Protein AF-A0A2C5YQ12-F1 (afdb_monomer_lite)

Foldseek 3Di:
DDPPPVPPVVLVVVLVVLVCCLVCVVVVVDHQAAAEAEAEAVGLLSQLCCVVPPDVVHRHDYYYRHHYDNDPPPPDPLVVVLLVVLLVVQPQDDDPCSVVSVVPPPPVRSVVVCVVVVRDPPHDDD

pLDDT: mean 82.01, std 18.93, range [28.91, 98.38]

Sequence (126 aa):
MEADDTNNDRFLDQRLALEWVHDNIHAFGGDPRRVTLFGESAGSGSIETLVTSPPEPLNFAAAIMQSGVGSIATPSRDSARSWKKAAQGLGCAAGPEQLACMRRVPTAQLKDYVERHKLPSRGCRS

Structure (mmCIF, N/CA/C/O backbone):
data_AF-A0A2C5YQ12-F1
#
_entry.id   AF-A0A2C5YQ12-F1
#
loop_
_atom_site.group_PDB
_atom_site.id
_atom_site.type_symbol
_atom_site.label_atom_id
_atom_site.label_alt_id
_atom_site.label_comp_id
_atom_site.label_asym_id
_atom_site.label_entity_id
_atom_site.label_seq_id
_atom_site.pdbx_PDB_ins_code
_atom_site.Cartn_x
_atom_site.Cartn_y
_atom_site.Cartn_z
_atom_site.occupancy
_atom_site.B_iso_or_equiv
_atom_site.auth_seq_id
_atom_site.auth_comp_id
_atom_site.auth_asym_id
_atom_site.auth_atom_id
_atom_site.pdbx_PDB_model_num
ATOM 1 N N . MET A 1 1 ? 1.036 -23.172 16.234 1.00 29.38 1 MET A N 1
ATOM 2 C CA . MET A 1 1 ? -0.053 -22.520 15.483 1.00 29.38 1 MET A CA 1
ATOM 3 C C . MET A 1 1 ? 0.427 -21.106 15.229 1.00 29.38 1 MET A C 1
ATOM 5 O O . MET A 1 1 ? 0.215 -20.235 16.062 1.00 29.38 1 MET A O 1
ATOM 9 N N . GLU A 1 2 ? 1.252 -20.947 14.195 1.00 28.91 2 GLU A N 1
ATOM 10 C CA . GLU A 1 2 ? 1.779 -19.643 13.791 1.00 28.91 2 GLU A CA 1
ATOM 11 C C . GLU A 1 2 ? 0.591 -18.798 13.353 1.00 28.91 2 GLU A C 1
ATOM 13 O O . GLU A 1 2 ? -0.121 -19.143 12.412 1.00 28.91 2 GLU A O 1
ATOM 18 N N . ALA A 1 3 ? 0.305 -17.757 14.128 1.00 30.78 3 ALA A N 1
ATOM 19 C CA . ALA A 1 3 ? -0.615 -16.735 13.690 1.00 30.78 3 ALA A CA 1
ATOM 20 C C . ALA A 1 3 ? 0.063 -16.040 12.511 1.00 30.78 3 ALA A C 1
ATOM 22 O O . ALA A 1 3 ? 1.116 -15.426 12.672 1.00 30.78 3 ALA A O 1
ATOM 23 N N . ASP A 1 4 ? -0.530 -16.208 11.337 1.00 36.97 4 ASP A N 1
ATOM 24 C CA . ASP A 1 4 ? -0.300 -15.396 10.153 1.00 36.97 4 ASP A CA 1
ATOM 25 C C . ASP A 1 4 ? -0.614 -13.931 10.514 1.00 36.97 4 ASP A C 1
ATOM 27 O O . ASP A 1 4 ? -1.732 -13.441 10.373 1.00 36.97 4 ASP A O 1
ATOM 31 N N . ASP A 1 5 ? 0.375 -13.255 11.104 1.00 41.19 5 ASP A N 1
ATOM 32 C CA . ASP A 1 5 ? 0.328 -11.855 11.551 1.00 41.19 5 ASP A CA 1
ATOM 33 C C . ASP A 1 5 ? 0.532 -10.884 10.364 1.00 41.19 5 ASP A C 1
ATOM 35 O O . ASP A 1 5 ? 0.768 -9.684 10.529 1.00 41.19 5 ASP A O 1
ATOM 39 N N . THR A 1 6 ? 0.425 -11.410 9.139 1.00 43.88 6 THR A N 1
ATOM 40 C CA . THR A 1 6 ? 0.608 -10.726 7.855 1.00 43.88 6 THR A CA 1
ATOM 41 C C . THR A 1 6 ? -0.692 -10.141 7.302 1.00 43.88 6 THR A C 1
ATOM 43 O O . THR A 1 6 ? -0.801 -9.867 6.108 1.00 43.88 6 THR A O 1
ATOM 46 N N . ASN A 1 7 ? -1.684 -9.878 8.157 1.00 45.06 7 ASN A N 1
ATOM 47 C CA . ASN A 1 7 ? -2.889 -9.165 7.749 1.00 45.06 7 ASN A CA 1
ATOM 48 C C . ASN A 1 7 ? -2.600 -7.663 7.595 1.00 45.06 7 ASN A C 1
ATOM 50 O O . ASN A 1 7 ? -2.826 -6.847 8.494 1.00 45.06 7 ASN A O 1
ATOM 54 N N . ASN A 1 8 ? -2.015 -7.303 6.461 1.00 56.94 8 ASN A N 1
ATOM 55 C CA . ASN A 1 8 ? -1.760 -5.925 6.088 1.00 56.94 8 ASN A CA 1
ATOM 56 C C . ASN A 1 8 ? -2.246 -5.740 4.647 1.00 56.94 8 ASN A C 1
ATOM 58 O O . ASN A 1 8 ? -1.441 -5.665 3.725 1.00 56.94 8 ASN A O 1
ATOM 62 N N . ASP A 1 9 ? -3.573 -5.696 4.480 1.00 56.28 9 ASP A N 1
ATOM 63 C CA . ASP A 1 9 ? -4.314 -5.649 3.204 1.00 56.28 9 ASP A CA 1
ATOM 64 C C . ASP A 1 9 ? -3.671 -4.747 2.132 1.00 56.28 9 ASP A C 1
ATOM 66 O O . ASP A 1 9 ? -3.557 -5.133 0.973 1.00 56.28 9 ASP A O 1
ATOM 70 N N . ARG A 1 10 ? -3.122 -3.589 2.528 1.00 58.97 10 ARG A N 1
ATOM 71 C CA . ARG A 1 10 ? -2.412 -2.665 1.619 1.00 58.97 10 ARG A CA 1
ATOM 72 C C . ARG A 1 10 ? -1.227 -3.284 0.865 1.00 58.97 10 ARG A C 1
ATOM 74 O O . ARG A 1 10 ? -0.868 -2.798 -0.201 1.00 58.97 10 ARG A O 1
ATOM 81 N N . PHE A 1 11 ? -0.574 -4.302 1.422 1.00 70.12 11 PHE A N 1
ATOM 82 C CA . PHE A 1 11 ? 0.536 -4.989 0.761 1.00 70.12 11 PHE A CA 1
ATOM 83 C C . PHE A 1 11 ? 0.046 -6.025 -0.242 1.00 70.12 11 PHE A C 1
ATOM 85 O O . PHE A 1 11 ? 0.739 -6.267 -1.227 1.00 70.12 11 PHE A O 1
ATOM 92 N N . LEU A 1 12 ? -1.151 -6.583 -0.043 1.00 80.25 12 LEU A N 1
ATOM 93 C CA . LEU A 1 12 ? -1.803 -7.399 -1.064 1.00 80.25 12 LEU A CA 1
ATOM 94 C C . LEU A 1 12 ? -2.163 -6.530 -2.269 1.00 80.25 12 LEU A C 1
ATOM 96 O O . LEU A 1 12 ? -1.847 -6.907 -3.393 1.00 80.25 12 LEU A O 1
ATOM 100 N N . ASP A 1 13 ? -2.694 -5.327 -2.035 1.00 87.38 13 ASP A N 1
ATOM 101 C CA . ASP A 1 13 ? -2.981 -4.372 -3.111 1.00 87.38 13 ASP A CA 1
ATOM 102 C C . ASP A 1 13 ? -1.711 -3.965 -3.872 1.00 87.38 13 ASP A C 1
ATOM 104 O O . ASP A 1 13 ? -1.694 -3.946 -5.102 1.00 87.38 13 ASP A O 1
ATOM 108 N N . GLN A 1 14 ? -0.616 -3.670 -3.161 1.00 89.38 14 GLN A N 1
ATOM 109 C CA . GLN A 1 14 ? 0.659 -3.338 -3.802 1.00 89.38 14 GLN A CA 1
ATOM 110 C C . GLN A 1 14 ? 1.242 -4.518 -4.587 1.00 89.38 14 GLN A C 1
ATOM 112 O O . GLN A 1 14 ? 1.736 -4.310 -5.691 1.00 89.38 14 GLN A O 1
ATOM 117 N N . ARG A 1 15 ? 1.160 -5.750 -4.070 1.00 89.38 15 ARG A N 1
ATOM 118 C CA . ARG A 1 15 ? 1.587 -6.952 -4.804 1.00 89.38 15 ARG A CA 1
ATOM 119 C C . ARG A 1 15 ? 0.757 -7.167 -6.064 1.00 89.38 15 ARG A C 1
ATOM 121 O O . ARG A 1 15 ? 1.338 -7.340 -7.128 1.00 89.38 15 ARG A O 1
ATOM 128 N N . LEU A 1 16 ? -0.567 -7.052 -5.964 1.00 91.06 16 LEU A N 1
ATOM 129 C CA . LEU A 1 16 ? -1.467 -7.162 -7.110 1.00 91.06 16 LEU A CA 1
ATOM 130 C C . LEU A 1 16 ? -1.169 -6.088 -8.165 1.00 91.06 16 LEU A C 1
ATOM 132 O O . LEU A 1 16 ? -1.157 -6.368 -9.361 1.00 91.06 16 LEU A O 1
ATOM 136 N N . ALA A 1 17 ? -0.883 -4.857 -7.736 1.00 92.06 17 ALA A N 1
ATOM 137 C CA . ALA A 1 17 ? -0.473 -3.793 -8.645 1.00 92.06 17 ALA A CA 1
ATOM 138 C C . ALA A 1 17 ? 0.858 -4.115 -9.347 1.00 92.06 17 ALA A C 1
ATOM 140 O O . ALA A 1 17 ? 0.996 -3.845 -10.539 1.00 92.06 17 ALA A O 1
ATOM 141 N N . LEU A 1 18 ? 1.825 -4.711 -8.643 1.00 92.81 18 LEU A N 1
ATOM 142 C CA . LEU A 1 18 ? 3.093 -5.139 -9.239 1.00 92.81 18 LEU A CA 1
ATOM 143 C C . LEU A 1 18 ? 2.926 -6.289 -10.226 1.00 92.81 18 LEU A C 1
ATOM 145 O O . LEU A 1 18 ? 3.535 -6.248 -11.291 1.00 92.81 18 LEU A O 1
ATOM 149 N N . GLU A 1 19 ? 2.089 -7.272 -9.908 1.00 93.31 19 GLU A N 1
ATOM 150 C CA . GLU A 1 19 ? 1.719 -8.346 -10.835 1.00 93.31 19 GLU A CA 1
ATOM 151 C C . GLU A 1 19 ? 1.081 -7.763 -12.097 1.00 93.31 19 GLU A C 1
ATOM 153 O O . GLU A 1 19 ? 1.519 -8.056 -13.207 1.00 93.31 19 GLU A O 1
ATOM 158 N N . TRP A 1 20 ? 0.136 -6.832 -11.940 1.00 95.62 20 TRP A N 1
ATOM 159 C CA . TRP A 1 20 ? -0.470 -6.156 -13.081 1.00 95.62 20 TRP A CA 1
ATOM 160 C C . TRP A 1 20 ? 0.569 -5.410 -13.924 1.00 95.62 20 TRP A C 1
ATOM 162 O O . TRP A 1 20 ? 0.563 -5.530 -15.148 1.00 95.62 20 TRP A O 1
ATOM 172 N N . VAL A 1 21 ? 1.489 -4.664 -13.304 1.00 96.38 21 VAL A N 1
ATOM 173 C CA . VAL A 1 21 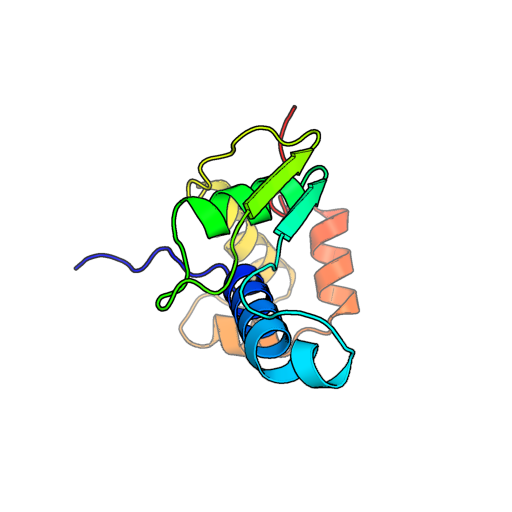? 2.566 -3.983 -14.039 1.00 96.38 21 VAL A CA 1
ATOM 174 C C . VAL A 1 21 ? 3.426 -5.001 -14.778 1.00 96.38 21 VAL A C 1
ATOM 176 O O . VAL A 1 21 ? 3.637 -4.851 -15.976 1.00 96.3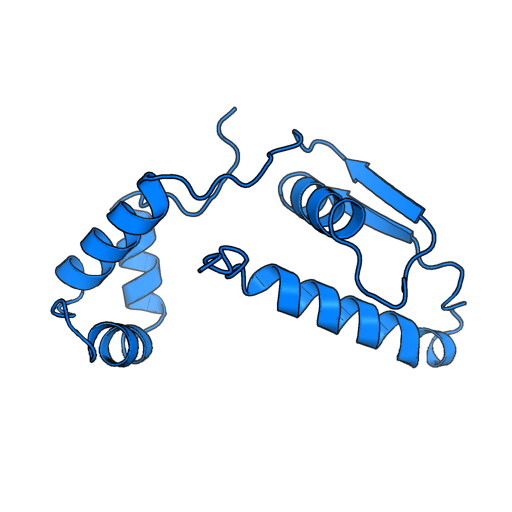8 21 VAL A O 1
ATOM 179 N N . HIS A 1 22 ? 3.889 -6.048 -14.106 1.00 93.94 22 HIS A N 1
ATOM 180 C CA . HIS A 1 22 ? 4.718 -7.079 -14.717 1.00 93.94 22 HIS A CA 1
ATOM 181 C C . HIS A 1 22 ? 4.040 -7.711 -15.944 1.00 93.94 22 HIS A C 1
ATOM 183 O O . HIS A 1 22 ? 4.652 -7.823 -17.006 1.00 93.94 22 HIS A O 1
ATOM 189 N N . ASP A 1 23 ? 2.754 -8.032 -15.845 1.00 95.38 23 ASP A N 1
ATOM 190 C CA . ASP A 1 23 ? 2.039 -8.719 -16.917 1.00 95.38 23 ASP A CA 1
ATOM 191 C C . ASP A 1 23 ? 1.668 -7.789 -18.079 1.00 95.38 23 ASP A C 1
ATOM 193 O O . ASP A 1 23 ? 1.578 -8.230 -19.225 1.00 95.38 23 ASP A O 1
ATOM 197 N N . ASN A 1 24 ? 1.492 -6.489 -17.821 1.00 97.75 24 ASN A N 1
ATOM 198 C CA . ASN A 1 24 ? 0.900 -5.565 -18.793 1.00 97.75 24 ASN A CA 1
ATOM 199 C C . ASN A 1 24 ? 1.863 -4.494 -19.317 1.00 97.75 24 ASN A C 1
ATOM 201 O O . ASN A 1 24 ? 1.598 -3.917 -20.371 1.00 97.75 24 ASN A O 1
ATOM 205 N N . ILE A 1 25 ? 2.990 -4.215 -18.651 1.00 98.00 25 ILE A N 1
ATOM 206 C CA . ILE A 1 25 ? 3.836 -3.056 -18.996 1.00 98.00 25 ILE A CA 1
ATOM 207 C C . ILE A 1 25 ? 4.437 -3.139 -20.406 1.00 98.00 25 ILE A C 1
ATOM 209 O O . ILE A 1 25 ? 4.719 -2.110 -21.022 1.00 98.00 25 ILE A O 1
ATOM 213 N N . HIS A 1 26 ? 4.564 -4.349 -20.958 1.00 97.62 26 HIS A N 1
ATOM 214 C CA . HIS A 1 26 ? 5.006 -4.570 -22.335 1.00 97.62 26 HIS A CA 1
ATOM 215 C C . HIS A 1 26 ? 4.094 -3.876 -23.363 1.00 97.62 26 HIS A C 1
ATOM 217 O O . HIS A 1 26 ? 4.585 -3.332 -24.351 1.00 97.62 26 HIS A O 1
ATOM 223 N N . ALA A 1 27 ? 2.782 -3.812 -23.105 1.00 98.38 27 ALA A N 1
ATOM 224 C CA . ALA A 1 27 ? 1.815 -3.133 -23.969 1.00 98.38 27 ALA A CA 1
ATOM 225 C C . ALA A 1 27 ? 2.017 -1.606 -24.004 1.00 98.38 27 ALA A C 1
ATOM 227 O O . ALA A 1 27 ? 1.574 -0.940 -24.937 1.00 98.38 27 ALA A O 1
ATOM 228 N N . PHE A 1 28 ? 2.725 -1.057 -23.014 1.00 98.06 28 PHE A N 1
ATOM 229 C CA . PHE A 1 28 ? 3.076 0.360 -22.906 1.00 98.06 28 PHE A CA 1
ATOM 230 C C . PHE A 1 28 ? 4.531 0.640 -23.326 1.00 98.06 28 PHE A C 1
ATOM 232 O O . PHE A 1 28 ? 5.024 1.750 -23.136 1.00 98.06 28 PHE A O 1
ATOM 239 N N . GLY A 1 29 ? 5.233 -0.354 -23.887 1.00 97.94 29 GLY A N 1
ATOM 240 C CA . GLY A 1 29 ? 6.627 -0.238 -24.324 1.00 97.94 29 GLY A CA 1
ATOM 241 C C . GLY A 1 29 ? 7.673 -0.411 -23.215 1.00 97.94 29 GLY A C 1
ATOM 242 O O . GLY A 1 29 ? 8.849 -0.134 -23.449 1.00 97.94 29 GLY A O 1
ATOM 243 N N . GLY A 1 30 ? 7.280 -0.855 -22.018 1.00 97.38 30 GLY A N 1
ATOM 244 C CA . GLY A 1 30 ? 8.220 -1.188 -20.945 1.00 97.38 30 GLY A CA 1
ATOM 245 C C . GLY A 1 30 ? 8.765 -2.618 -21.039 1.00 97.38 30 GLY A C 1
ATOM 246 O O . GLY A 1 30 ? 8.174 -3.482 -21.680 1.00 97.38 30 GLY A O 1
ATOM 247 N N . ASP A 1 31 ? 9.887 -2.882 -20.363 1.00 97.19 31 ASP A N 1
ATOM 248 C CA . ASP A 1 31 ? 10.421 -4.240 -20.175 1.00 97.19 31 ASP A CA 1
ATOM 249 C C . ASP A 1 31 ? 10.044 -4.726 -18.763 1.00 97.19 31 ASP A C 1
ATOM 251 O O . ASP A 1 31 ? 10.534 -4.146 -17.785 1.00 97.19 31 ASP A O 1
ATOM 255 N N . PRO A 1 32 ? 9.215 -5.779 -18.624 1.00 95.56 32 PRO A N 1
ATOM 256 C CA . PRO A 1 32 ? 8.814 -6.296 -17.315 1.00 95.56 32 PRO A CA 1
ATOM 257 C C . PRO A 1 32 ? 9.997 -6.798 -16.474 1.00 95.56 32 PRO A C 1
ATOM 259 O O . PRO A 1 32 ? 9.924 -6.816 -15.250 1.00 95.56 32 PRO A O 1
ATOM 262 N N . ARG A 1 33 ? 11.140 -7.112 -17.097 1.00 95.69 33 ARG A N 1
ATOM 263 C CA . ARG A 1 33 ? 12.368 -7.530 -16.398 1.00 95.69 33 ARG A CA 1
ATOM 264 C C . ARG A 1 33 ? 13.208 -6.357 -15.891 1.00 95.69 33 ARG A C 1
ATOM 266 O O . ARG A 1 33 ? 14.267 -6.572 -15.309 1.00 95.69 33 ARG A O 1
ATOM 273 N N . ARG A 1 34 ? 12.798 -5.114 -16.160 1.00 96.75 34 ARG A N 1
ATOM 274 C CA . ARG A 1 34 ? 13.525 -3.886 -15.788 1.00 96.75 34 ARG A CA 1
ATOM 275 C C . ARG A 1 34 ? 12.687 -2.942 -14.927 1.00 96.75 34 ARG A C 1
ATOM 277 O O . ARG A 1 34 ? 12.942 -1.740 -14.903 1.00 96.75 34 ARG A O 1
ATOM 284 N N . VAL A 1 35 ? 11.692 -3.478 -14.225 1.00 96.62 35 VAL A N 1
ATOM 285 C CA . VAL A 1 35 ? 10.852 -2.706 -13.306 1.00 96.62 35 VAL A CA 1
ATOM 286 C C . VAL A 1 35 ? 11.671 -2.295 -12.077 1.00 96.62 35 VAL A C 1
ATOM 288 O O . VAL A 1 35 ? 12.234 -3.144 -11.387 1.00 96.62 35 VAL A O 1
ATOM 291 N N . THR A 1 36 ? 11.721 -0.992 -11.792 1.00 96.75 36 THR A N 1
ATOM 292 C CA . THR A 1 36 ? 12.344 -0.431 -10.583 1.00 96.75 36 THR A CA 1
ATOM 293 C C . THR A 1 36 ? 11.267 0.155 -9.687 1.00 96.75 36 THR A C 1
ATOM 295 O O . THR A 1 36 ? 10.523 1.039 -10.110 1.00 96.75 36 THR A O 1
ATOM 298 N N . LEU A 1 37 ? 11.208 -0.300 -8.440 1.00 95.25 37 LEU A N 1
ATOM 299 C CA . LEU A 1 37 ? 10.317 0.259 -7.435 1.00 95.25 37 LEU A CA 1
ATOM 300 C C . LEU A 1 37 ? 10.917 1.528 -6.838 1.00 95.25 37 LEU A C 1
ATOM 302 O O . LEU A 1 37 ? 12.114 1.598 -6.574 1.00 95.25 37 LEU A O 1
ATOM 306 N N . PHE A 1 38 ? 10.078 2.520 -6.574 1.00 95.19 38 PHE A N 1
ATOM 307 C CA . PHE A 1 38 ? 10.462 3.743 -5.879 1.00 95.19 38 PHE A CA 1
ATOM 308 C C . PHE A 1 38 ? 9.383 4.101 -4.861 1.00 95.19 38 PHE A C 1
ATOM 310 O O . PHE A 1 38 ? 8.195 4.073 -5.185 1.00 95.19 38 PHE A O 1
ATOM 317 N N . GLY A 1 39 ? 9.788 4.467 -3.646 1.00 91.56 39 GLY A N 1
ATOM 318 C CA . GLY A 1 39 ? 8.869 4.930 -2.612 1.00 91.56 39 GLY A CA 1
ATOM 319 C C . GLY A 1 39 ? 9.491 5.973 -1.691 1.00 91.56 39 GLY A C 1
ATOM 320 O O . GLY A 1 39 ? 10.653 5.860 -1.304 1.00 91.56 39 GLY A O 1
ATOM 321 N N . GLU A 1 40 ? 8.691 6.970 -1.312 1.00 91.38 40 GLU A N 1
ATOM 322 C CA . GLU A 1 40 ? 9.058 8.058 -0.398 1.00 91.38 40 GLU A CA 1
ATOM 323 C C . GLU A 1 40 ? 8.275 7.948 0.918 1.00 91.38 40 GLU A C 1
ATOM 325 O O . GLU A 1 40 ? 7.106 7.563 0.893 1.00 91.38 40 GLU A O 1
ATOM 330 N N . SER A 1 41 ? 8.898 8.251 2.065 1.00 86.69 41 SER A N 1
ATOM 331 C CA . SER A 1 41 ? 8.243 8.255 3.386 1.00 86.69 41 SER A CA 1
ATOM 332 C C . SER A 1 41 ? 7.538 6.919 3.681 1.00 86.69 41 SER A C 1
ATOM 334 O O . SER A 1 41 ? 8.186 5.871 3.737 1.00 86.69 41 SER A O 1
ATOM 336 N N . ALA A 1 42 ? 6.209 6.902 3.814 1.00 78.00 42 ALA A N 1
ATOM 337 C CA . ALA A 1 42 ? 5.420 5.676 3.961 1.00 78.00 42 ALA A CA 1
ATOM 338 C C . ALA A 1 42 ? 5.557 4.722 2.755 1.00 78.00 42 ALA A C 1
ATOM 340 O O . ALA A 1 42 ? 5.490 3.499 2.906 1.00 78.00 42 ALA A O 1
ATOM 341 N N . GLY A 1 43 ? 5.785 5.269 1.560 1.00 83.12 43 GLY A N 1
ATOM 342 C CA . GLY A 1 43 ? 6.112 4.510 0.358 1.00 83.12 43 GLY A CA 1
ATOM 343 C C . GLY A 1 43 ? 7.461 3.805 0.474 1.00 83.12 43 GLY A C 1
ATOM 344 O O . GLY A 1 43 ? 7.574 2.661 0.058 1.00 83.12 43 GLY A O 1
ATOM 345 N N . SER A 1 44 ? 8.458 4.416 1.117 1.00 88.19 44 SER A N 1
ATOM 346 C CA . SER A 1 44 ? 9.748 3.760 1.368 1.00 88.19 44 SER A CA 1
ATOM 347 C C . SER A 1 44 ? 9.596 2.549 2.302 1.00 88.19 44 SER A C 1
ATOM 349 O O . SER A 1 44 ? 10.096 1.473 1.989 1.00 88.19 44 SER A O 1
ATOM 351 N N . GLY A 1 45 ? 8.797 2.661 3.373 1.00 83.31 45 GLY A N 1
ATOM 352 C CA . GLY A 1 45 ? 8.460 1.509 4.230 1.00 83.31 45 GLY A CA 1
ATOM 353 C C . GLY A 1 45 ? 7.644 0.420 3.513 1.00 83.31 45 GLY A C 1
ATOM 354 O O . GLY A 1 45 ? 7.723 -0.763 3.849 1.00 83.31 45 GLY A O 1
ATOM 355 N N . SER A 1 46 ? 6.888 0.799 2.479 1.00 84.25 46 SER A N 1
ATOM 356 C CA . SER A 1 46 ? 6.220 -0.166 1.602 1.00 84.25 46 SER A CA 1
ATOM 357 C C . SER A 1 46 ? 7.220 -0.943 0.746 1.00 84.25 46 SER A C 1
ATOM 359 O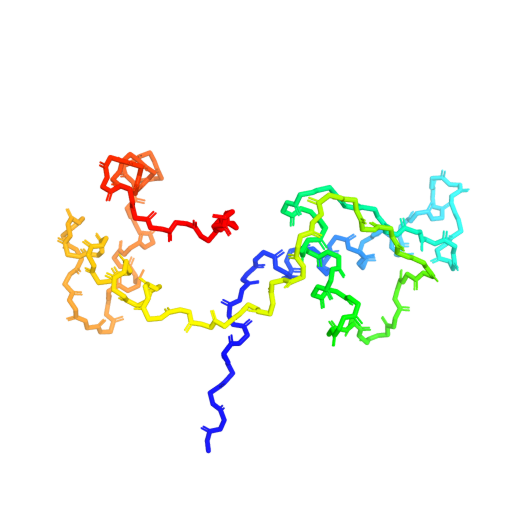 O . SER A 1 46 ? 7.156 -2.170 0.691 1.00 84.25 46 SER A O 1
ATOM 361 N N . ILE A 1 47 ? 8.189 -0.243 0.145 1.00 89.25 47 ILE A N 1
ATOM 362 C CA . ILE A 1 47 ? 9.274 -0.869 -0.619 1.00 89.25 47 ILE A CA 1
ATOM 363 C C . ILE A 1 47 ? 10.128 -1.772 0.276 1.00 89.25 47 ILE A C 1
ATOM 365 O O . ILE A 1 47 ? 10.445 -2.884 -0.132 1.00 89.25 47 ILE A O 1
ATOM 369 N N . GLU A 1 48 ? 10.427 -1.361 1.511 1.00 86.06 48 GLU A N 1
ATOM 370 C CA . GLU A 1 48 ? 11.125 -2.208 2.488 1.00 86.06 48 GLU A CA 1
ATOM 371 C C . GLU A 1 48 ? 10.411 -3.548 2.696 1.00 86.06 48 GLU A C 1
ATOM 373 O O . GLU A 1 48 ? 11.037 -4.607 2.657 1.00 86.06 48 GLU A O 1
ATOM 378 N N . THR A 1 49 ? 9.088 -3.518 2.881 1.00 81.94 49 THR A N 1
ATOM 379 C CA . THR A 1 49 ? 8.296 -4.738 3.086 1.00 81.94 49 THR A CA 1
ATOM 380 C C . THR A 1 49 ? 8.305 -5.624 1.841 1.00 81.94 49 THR A C 1
ATOM 382 O O . THR A 1 49 ? 8.476 -6.834 1.949 1.00 81.94 49 THR A O 1
ATOM 385 N N . LEU A 1 50 ? 8.177 -5.036 0.649 1.00 86.50 50 LEU A N 1
ATOM 386 C CA . LEU A 1 50 ? 8.219 -5.778 -0.615 1.00 86.50 50 LEU A CA 1
ATOM 387 C C . LEU A 1 50 ? 9.603 -6.367 -0.911 1.00 86.50 50 LEU A C 1
ATOM 389 O O . LEU A 1 50 ? 9.692 -7.404 -1.551 1.00 86.50 50 LEU A O 1
ATOM 393 N N . VAL A 1 51 ? 10.682 -5.741 -0.443 1.00 88.00 51 VAL A N 1
ATOM 394 C CA . VAL A 1 51 ? 12.045 -6.272 -0.595 1.00 88.00 51 VAL A CA 1
ATOM 395 C C . VAL A 1 51 ? 12.347 -7.356 0.445 1.00 88.00 51 VAL A C 1
ATOM 397 O O . VAL A 1 51 ? 13.000 -8.344 0.124 1.00 88.00 51 VAL A O 1
ATOM 400 N N . THR A 1 52 ? 11.876 -7.200 1.686 1.00 84.94 52 THR A N 1
ATOM 401 C CA . THR A 1 52 ? 12.121 -8.161 2.784 1.00 84.94 52 THR A CA 1
ATOM 402 C C . THR A 1 52 ? 11.163 -9.353 2.780 1.00 84.94 52 THR A C 1
ATOM 404 O O . THR A 1 52 ? 11.460 -10.389 3.368 1.00 84.94 52 THR A O 1
ATOM 407 N N . SER A 1 53 ? 10.014 -9.225 2.120 1.00 83.19 53 SER A N 1
ATOM 408 C CA . SER A 1 53 ? 9.035 -10.287 1.880 1.00 83.19 53 SER A CA 1
ATOM 409 C C . SER A 1 53 ? 8.584 -10.225 0.416 1.00 83.19 53 SER A C 1
ATOM 411 O O . SER A 1 53 ? 7.459 -9.788 0.136 1.00 83.19 53 SER A O 1
ATOM 413 N N . PRO A 1 54 ? 9.460 -10.608 -0.531 1.00 83.12 54 PRO A N 1
ATOM 414 C CA . PRO A 1 54 ? 9.182 -10.470 -1.953 1.00 83.12 54 PRO A CA 1
ATOM 415 C C . PRO A 1 54 ? 8.020 -11.355 -2.412 1.00 83.12 54 PRO A C 1
ATOM 417 O O . PRO A 1 54 ? 7.743 -12.391 -1.799 1.00 83.12 54 PRO A O 1
ATOM 420 N N . PRO A 1 55 ? 7.293 -10.935 -3.463 1.00 79.62 55 PRO A N 1
ATOM 421 C CA . PRO A 1 55 ? 6.399 -11.834 -4.171 1.00 79.62 55 PRO A CA 1
ATOM 422 C C . PRO A 1 55 ? 7.217 -12.942 -4.841 1.00 79.62 55 PRO A C 1
ATOM 424 O O . PRO A 1 55 ? 8.351 -12.723 -5.268 1.00 79.62 55 PRO A O 1
ATOM 427 N N . GLU A 1 56 ? 6.617 -14.122 -4.938 1.00 83.19 56 GLU A N 1
ATOM 428 C CA . GLU A 1 56 ? 7.159 -15.256 -5.679 1.00 83.19 56 GLU A CA 1
ATOM 429 C C . GLU A 1 56 ? 6.189 -15.570 -6.831 1.00 83.19 56 GLU A C 1
ATOM 431 O O . GLU A 1 56 ? 5.038 -15.923 -6.555 1.00 83.19 56 GLU A O 1
ATOM 436 N N . PRO A 1 57 ? 6.605 -15.432 -8.105 1.00 86.06 57 PRO A N 1
ATOM 437 C CA . PRO A 1 57 ? 7.949 -15.063 -8.559 1.00 86.06 57 PRO A CA 1
ATOM 438 C C . PRO A 1 57 ? 8.275 -13.572 -8.357 1.00 86.06 57 PRO A C 1
ATOM 440 O O . PRO A 1 57 ? 7.391 -12.714 -8.389 1.00 86.06 57 PRO A O 1
ATOM 443 N N . LEU A 1 58 ? 9.568 -13.261 -8.215 1.00 88.50 58 LEU A N 1
ATOM 444 C CA . LEU A 1 58 ? 10.043 -11.878 -8.145 1.00 88.50 58 LEU A CA 1
ATOM 445 C C . LEU A 1 58 ? 9.689 -11.123 -9.437 1.00 88.50 58 LEU A C 1
ATOM 447 O O . LEU A 1 58 ? 10.084 -11.526 -10.530 1.00 88.50 58 LEU A O 1
ATOM 451 N N . ASN A 1 59 ? 8.983 -10.002 -9.298 1.00 91.94 59 ASN A N 1
ATOM 452 C CA . ASN A 1 59 ? 8.414 -9.235 -10.412 1.00 91.94 59 ASN A CA 1
ATOM 453 C C . ASN A 1 59 ? 8.977 -7.803 -10.537 1.00 91.94 59 ASN A C 1
ATOM 455 O O . ASN A 1 59 ? 8.425 -6.968 -11.252 1.00 91.94 59 ASN A O 1
ATOM 459 N N . PHE A 1 60 ? 10.099 -7.516 -9.868 1.00 94.38 60 PHE A N 1
ATOM 460 C CA . PHE A 1 60 ? 10.853 -6.267 -9.991 1.00 94.38 60 PHE A CA 1
ATOM 461 C C . PHE A 1 60 ? 12.366 -6.522 -9.926 1.00 94.38 60 PHE A C 1
ATOM 463 O O . PHE A 1 60 ? 12.822 -7.506 -9.352 1.00 94.38 60 PHE A O 1
ATOM 470 N N . ALA A 1 61 ? 13.154 -5.623 -10.518 1.00 96.00 61 ALA A N 1
ATOM 471 C CA . ALA A 1 61 ? 14.604 -5.760 -10.667 1.00 96.00 61 ALA A CA 1
ATOM 472 C C . ALA A 1 61 ? 15.413 -4.870 -9.711 1.00 96.00 61 ALA A C 1
ATOM 474 O O . ALA A 1 61 ? 16.556 -5.188 -9.388 1.00 96.00 61 ALA A O 1
ATOM 475 N N . ALA A 1 62 ? 14.850 -3.741 -9.278 1.00 96.00 62 ALA A N 1
ATOM 476 C CA . ALA A 1 62 ? 15.523 -2.798 -8.388 1.00 96.00 62 ALA A CA 1
ATOM 477 C C . ALA A 1 62 ? 14.523 -2.054 -7.495 1.00 96.00 62 ALA A C 1
ATOM 479 O O . ALA A 1 62 ? 13.326 -2.024 -7.777 1.00 96.00 62 ALA A O 1
ATOM 480 N N . ALA A 1 63 ? 15.025 -1.435 -6.427 1.00 94.75 63 ALA A N 1
ATOM 481 C CA . ALA A 1 63 ? 14.231 -0.701 -5.451 1.00 94.75 63 ALA A CA 1
ATOM 482 C C . ALA A 1 63 ? 14.973 0.556 -4.966 1.00 94.75 63 ALA A C 1
ATOM 484 O O . ALA A 1 63 ? 16.176 0.515 -4.713 1.00 94.75 63 ALA A O 1
ATOM 485 N N . ILE A 1 64 ? 14.249 1.666 -4.817 1.00 95.25 64 ILE A N 1
ATOM 486 C CA . ILE A 1 64 ? 14.734 2.939 -4.278 1.00 95.25 64 ILE A CA 1
ATOM 487 C C . ILE A 1 64 ? 13.842 3.341 -3.104 1.00 95.25 64 ILE A C 1
ATOM 489 O O . ILE A 1 64 ? 12.626 3.489 -3.238 1.00 95.25 64 ILE A O 1
ATOM 493 N N . MET A 1 65 ? 14.474 3.548 -1.954 1.00 92.75 65 MET A N 1
ATOM 494 C CA . MET A 1 65 ? 13.837 3.895 -0.689 1.00 92.75 65 MET A CA 1
ATOM 495 C C . MET A 1 65 ? 14.258 5.307 -0.283 1.00 92.75 65 MET A C 1
ATOM 497 O O . MET A 1 65 ? 15.389 5.519 0.151 1.00 92.75 65 MET A O 1
ATOM 501 N N . GLN A 1 66 ? 13.368 6.288 -0.437 1.00 91.81 66 GLN A N 1
ATOM 502 C CA . GLN A 1 66 ? 13.663 7.691 -0.142 1.00 91.81 66 GLN A CA 1
ATOM 503 C C . GLN A 1 66 ? 13.016 8.125 1.177 1.00 91.81 66 GLN A C 1
ATOM 505 O O . GLN A 1 66 ? 11.814 7.958 1.368 1.00 91.81 66 GLN A O 1
ATOM 510 N N . SER A 1 67 ? 13.796 8.729 2.078 1.00 86.06 67 SER A N 1
ATOM 511 C CA . SER A 1 67 ? 13.285 9.379 3.301 1.00 86.06 67 SER A CA 1
ATOM 512 C C . SER A 1 67 ? 12.370 8.495 4.167 1.00 86.06 67 SER A C 1
ATOM 514 O O . SER A 1 67 ? 11.483 8.991 4.857 1.00 86.06 67 SER A O 1
ATOM 516 N N . GLY A 1 68 ? 12.575 7.175 4.131 1.00 72.00 68 GLY A N 1
ATOM 517 C CA . GLY A 1 68 ? 11.896 6.220 5.004 1.00 72.00 68 GLY A CA 1
ATOM 518 C C . GLY A 1 68 ? 12.845 5.693 6.064 1.00 72.00 68 GLY A C 1
ATOM 519 O O . GLY A 1 68 ? 14.005 5.408 5.773 1.00 72.00 68 GLY A O 1
ATOM 520 N N . VAL A 1 69 ? 12.345 5.548 7.285 1.00 64.00 69 VAL A N 1
ATOM 521 C CA . VAL A 1 69 ? 13.037 4.821 8.350 1.00 64.00 69 VAL A CA 1
ATOM 522 C C . VAL A 1 69 ? 12.529 3.389 8.354 1.00 64.00 69 VAL A C 1
ATOM 524 O O . VAL A 1 69 ? 11.316 3.174 8.427 1.00 64.00 69 VAL A O 1
ATOM 527 N N . GLY A 1 70 ? 13.457 2.437 8.243 1.00 60.75 70 GLY A N 1
ATOM 528 C CA . GLY A 1 70 ? 13.144 1.017 8.194 1.00 60.75 70 GLY A CA 1
ATOM 529 C C . GLY A 1 70 ? 12.356 0.605 9.429 1.00 60.75 70 GLY A C 1
ATOM 530 O O . GLY A 1 70 ? 12.890 0.565 10.538 1.00 60.75 70 GLY A O 1
ATOM 531 N N . SER A 1 71 ? 11.052 0.425 9.269 1.00 55.75 71 SER A N 1
ATOM 532 C CA . SER A 1 71 ? 10.133 0.225 10.381 1.00 55.75 71 SER A CA 1
ATOM 533 C C . SER A 1 71 ? 9.650 -1.199 10.280 1.00 55.75 71 SER A C 1
ATOM 535 O O . SER A 1 71 ? 8.575 -1.439 9.734 1.00 55.75 71 SER A O 1
ATOM 537 N N . ILE A 1 72 ? 10.440 -2.139 10.815 1.00 53.00 72 ILE A N 1
ATOM 538 C CA . ILE A 1 72 ? 9.983 -3.511 11.062 1.00 53.00 72 ILE A CA 1
ATOM 539 C C . ILE A 1 72 ? 8.600 -3.391 11.697 1.00 53.00 72 ILE A C 1
ATOM 541 O O . ILE A 1 72 ? 8.445 -2.879 12.812 1.00 53.00 72 ILE A O 1
ATOM 545 N N . ALA A 1 73 ? 7.589 -3.777 10.922 1.00 53.12 73 ALA A N 1
ATOM 546 C CA . ALA A 1 73 ? 6.191 -3.508 11.189 1.00 53.12 73 ALA A CA 1
ATOM 547 C C . ALA A 1 73 ? 5.695 -4.444 12.290 1.00 53.12 73 ALA A C 1
ATOM 549 O O . ALA A 1 73 ? 4.843 -5.296 12.058 1.00 53.12 73 ALA A O 1
ATOM 550 N N . THR A 1 74 ? 6.227 -4.287 13.501 1.00 50.03 74 THR A N 1
ATOM 551 C CA . THR A 1 74 ? 5.755 -5.026 14.665 1.00 50.03 74 THR A CA 1
ATOM 552 C C . THR A 1 74 ? 4.253 -4.767 14.813 1.00 50.03 74 THR A C 1
ATOM 554 O O . THR A 1 74 ? 3.817 -3.606 14.758 1.00 50.03 74 THR A O 1
ATOM 557 N N . PRO A 1 75 ? 3.423 -5.816 14.956 1.00 52.72 75 PRO A N 1
ATOM 558 C CA . PRO A 1 75 ? 2.036 -5.661 15.356 1.00 52.72 75 PRO A CA 1
ATOM 559 C C . PRO A 1 75 ? 2.021 -4.932 16.694 1.00 52.72 75 PRO A C 1
ATOM 561 O O . PRO A 1 75 ? 2.271 -5.492 17.762 1.00 52.72 75 PRO A O 1
ATOM 564 N N . SER A 1 76 ? 1.819 -3.619 16.645 1.00 54.78 76 SER A N 1
ATOM 565 C CA . SER A 1 76 ? 1.876 -2.831 17.859 1.00 54.78 76 SER A CA 1
ATOM 566 C C . SER A 1 76 ? 0.661 -3.196 18.706 1.00 54.78 76 SER A C 1
ATOM 568 O O . SER A 1 76 ? -0.466 -3.271 18.209 1.00 54.78 76 SER A O 1
ATOM 570 N N . ARG A 1 77 ? 0.859 -3.359 20.019 1.00 54.88 77 ARG A N 1
ATOM 571 C CA . ARG A 1 77 ? -0.237 -3.451 21.004 1.00 54.88 77 ARG A CA 1
ATOM 572 C C . ARG A 1 77 ? -1.254 -2.304 20.859 1.00 54.88 77 ARG A C 1
ATOM 574 O O . ARG A 1 77 ? -2.386 -2.427 21.322 1.00 54.88 77 ARG A O 1
ATOM 581 N N . ASP A 1 78 ? -0.862 -1.206 20.210 1.00 67.31 78 ASP A N 1
ATOM 582 C CA . ASP A 1 78 ? -1.742 -0.104 19.831 1.00 67.31 78 ASP A CA 1
ATOM 583 C C . ASP A 1 78 ? -2.824 -0.530 18.826 1.00 67.31 78 ASP A C 1
ATOM 585 O O . ASP A 1 78 ? -3.954 -0.081 18.956 1.00 67.31 78 ASP A O 1
ATOM 589 N N . SER A 1 79 ? -2.541 -1.437 17.885 1.00 72.25 79 SER A N 1
ATOM 590 C CA . SER A 1 79 ? -3.474 -1.825 16.813 1.00 72.25 79 SER A CA 1
ATOM 591 C C . SER A 1 79 ? -4.713 -2.553 17.359 1.00 72.25 79 SER A C 1
ATOM 593 O O . SER A 1 79 ? -5.845 -2.167 17.070 1.00 72.25 79 SER A O 1
ATOM 595 N N . ALA A 1 80 ? -4.522 -3.542 18.240 1.00 81.00 80 ALA A N 1
ATOM 596 C CA . ALA A 1 80 ? -5.629 -4.252 18.891 1.00 81.00 80 ALA A CA 1
ATOM 597 C C . ALA A 1 80 ? -6.443 -3.344 19.834 1.00 81.00 80 ALA A C 1
ATOM 599 O O . ALA A 1 80 ? -7.660 -3.494 19.959 1.00 81.00 80 ALA A O 1
ATOM 600 N N . ARG A 1 81 ? -5.788 -2.378 20.497 1.00 84.44 81 ARG A N 1
ATOM 601 C CA . ARG A 1 81 ? -6.470 -1.368 21.322 1.00 84.44 81 ARG A CA 1
ATOM 602 C C . ARG A 1 81 ? -7.289 -0.398 20.474 1.00 84.44 81 ARG A C 1
ATOM 604 O O . ARG A 1 81 ? -8.440 -0.138 20.817 1.00 84.44 81 ARG A O 1
ATOM 611 N N . SER A 1 82 ? -6.724 0.097 19.375 1.00 86.56 82 SER A N 1
ATOM 612 C CA . SER A 1 82 ? -7.411 0.969 18.419 1.00 86.56 82 SER A CA 1
ATOM 613 C C . SER A 1 82 ? -8.635 0.288 17.827 1.00 86.56 82 SER A C 1
ATOM 615 O O . SER A 1 82 ? -9.698 0.901 17.806 1.00 86.56 82 SER A O 1
ATOM 617 N N . TRP A 1 83 ? -8.520 -0.987 17.436 1.00 88.94 83 TRP A N 1
ATOM 618 C CA . TRP A 1 83 ? -9.655 -1.782 16.964 1.00 88.94 83 TRP A CA 1
ATOM 619 C C . TRP A 1 83 ? -10.783 -1.830 17.996 1.00 88.94 83 TRP A C 1
ATOM 621 O O . TRP A 1 83 ? -11.912 -1.450 17.695 1.00 88.94 83 TRP A O 1
ATOM 631 N N . LYS A 1 84 ? -10.472 -2.233 19.237 1.00 90.56 84 LYS A N 1
ATOM 632 C CA . LYS A 1 84 ? -11.474 -2.322 20.311 1.00 90.56 84 LYS A CA 1
ATOM 633 C C . LYS A 1 84 ? -12.144 -0.974 20.573 1.00 90.56 84 LYS A C 1
ATOM 635 O O . LYS A 1 84 ? -13.364 -0.924 20.688 1.00 90.56 84 LYS A O 1
ATOM 640 N N . LYS A 1 85 ? -11.362 0.109 20.624 1.00 91.88 85 LYS A N 1
ATOM 641 C CA . LYS A 1 85 ? -11.871 1.467 20.854 1.00 91.88 85 LYS A CA 1
ATOM 642 C C . LYS A 1 85 ? -12.769 1.942 19.709 1.00 91.88 85 LYS A C 1
ATOM 644 O O . LYS A 1 85 ? -13.845 2.465 19.977 1.00 91.88 85 LYS A O 1
ATOM 649 N N . ALA A 1 86 ? -12.361 1.722 18.458 1.00 93.56 86 ALA A N 1
ATOM 650 C CA . ALA A 1 86 ? -13.162 2.056 17.283 1.00 93.56 86 ALA A CA 1
ATOM 651 C C . ALA A 1 86 ? -14.479 1.275 17.257 1.00 93.56 86 ALA A C 1
ATOM 653 O O . ALA A 1 86 ? -15.543 1.877 17.158 1.00 93.56 86 ALA A O 1
ATOM 654 N N . ALA A 1 87 ? -14.416 -0.048 17.417 1.00 95.31 87 ALA A N 1
ATOM 655 C CA . ALA A 1 87 ?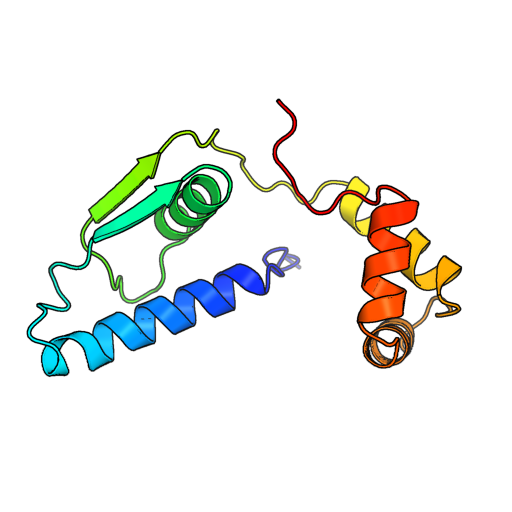 -15.600 -0.893 17.370 1.00 95.31 87 ALA A CA 1
ATOM 656 C C . ALA A 1 87 ? -16.600 -0.544 18.479 1.00 95.31 87 ALA A C 1
ATOM 658 O O . ALA A 1 87 ? -17.782 -0.369 18.200 1.00 95.31 87 ALA A O 1
ATOM 659 N N . GLN A 1 88 ? -16.133 -0.344 19.715 1.00 94.44 88 GLN A N 1
ATOM 660 C CA . GLN A 1 88 ? -16.996 0.087 20.818 1.00 94.44 88 GLN A CA 1
ATOM 661 C C . GLN A 1 88 ? -17.606 1.472 20.570 1.00 94.44 88 GLN A C 1
ATOM 663 O O . GLN A 1 88 ? -18.807 1.651 20.752 1.00 94.44 88 GLN A O 1
ATOM 668 N N . GLY A 1 89 ? -16.804 2.442 20.124 1.00 94.44 89 GLY A N 1
ATOM 669 C CA . GLY A 1 89 ? -17.268 3.809 19.878 1.00 94.44 89 GLY A CA 1
ATOM 670 C C . GLY A 1 89 ? -18.241 3.956 18.709 1.00 94.44 89 GLY A C 1
ATOM 671 O O . GLY A 1 89 ? -18.981 4.935 18.657 1.00 94.44 89 GLY A O 1
ATOM 672 N N . LEU A 1 90 ? -18.259 2.985 17.796 1.00 95.88 90 LEU A N 1
ATOM 673 C CA . LEU A 1 90 ? -19.166 2.923 16.649 1.00 95.88 90 LEU A CA 1
ATOM 674 C C . LEU A 1 90 ? -20.361 1.982 16.882 1.00 95.88 90 LEU A C 1
ATOM 676 O O . LEU A 1 90 ? -21.143 1.751 15.965 1.00 95.88 90 LEU A O 1
ATOM 680 N N . GLY A 1 91 ? -20.523 1.450 18.100 1.00 95.56 91 GLY A N 1
ATOM 681 C CA . GLY A 1 91 ? -21.659 0.599 18.467 1.00 95.56 91 GLY A CA 1
ATOM 682 C C . GLY A 1 91 ? -21.536 -0.868 18.038 1.00 95.56 91 GLY A C 1
ATOM 683 O O . GLY A 1 91 ? -22.514 -1.608 18.109 1.00 95.56 91 GLY A O 1
ATOM 684 N N . CYS A 1 92 ? -20.349 -1.321 17.629 1.00 96.75 92 CYS A N 1
ATOM 685 C CA . CYS A 1 92 ? -20.086 -2.711 17.265 1.00 96.75 92 CYS A CA 1
ATOM 686 C C . CYS A 1 92 ? -19.607 -3.532 18.472 1.00 96.75 92 CYS A C 1
ATOM 688 O O . CYS A 1 92 ? -18.432 -3.502 18.861 1.00 96.75 92 CYS A O 1
ATOM 690 N N . ALA A 1 93 ? -20.534 -4.301 19.052 1.00 93.62 93 ALA A N 1
ATOM 691 C CA . ALA A 1 93 ? -20.283 -5.180 20.193 1.00 93.62 93 ALA A CA 1
ATOM 692 C C . ALA A 1 93 ? -19.175 -6.211 19.911 1.00 93.62 93 ALA A C 1
ATOM 694 O O . ALA A 1 93 ? -18.994 -6.660 18.780 1.00 93.62 93 ALA A O 1
ATOM 695 N N . ALA A 1 94 ? -18.431 -6.588 20.954 1.00 93.62 94 ALA A N 1
ATOM 696 C CA . ALA A 1 94 ? -17.415 -7.630 20.853 1.00 93.62 94 ALA A CA 1
ATOM 697 C C . ALA A 1 94 ? -18.070 -9.001 20.641 1.00 93.62 94 ALA A C 1
ATOM 699 O O . ALA A 1 94 ? -19.017 -9.356 21.340 1.00 93.62 94 ALA A O 1
ATOM 700 N N . GLY A 1 95 ? -17.544 -9.772 19.693 1.00 91.50 95 GLY A N 1
ATOM 701 C CA . GLY A 1 95 ? -18.057 -11.092 19.345 1.00 91.50 95 GLY A CA 1
ATOM 702 C C . GLY A 1 95 ? -17.830 -11.419 17.867 1.00 91.50 95 GLY A C 1
ATOM 703 O O . GLY A 1 95 ? -17.244 -10.606 17.148 1.00 91.50 95 GLY A O 1
ATOM 704 N N . PRO A 1 96 ? -18.306 -12.586 17.401 1.00 93.12 96 PRO A N 1
ATOM 705 C CA . PRO A 1 96 ? -18.124 -13.042 16.019 1.00 93.12 96 PRO A CA 1
ATOM 706 C C . PRO A 1 96 ? -18.644 -12.046 14.970 1.00 93.12 96 PRO A C 1
ATOM 708 O O . PRO A 1 96 ? -18.022 -11.845 13.931 1.00 93.12 96 PRO A O 1
ATOM 711 N N . GLU A 1 97 ? -19.732 -11.340 15.288 1.00 94.94 97 GLU A N 1
ATOM 712 C CA . GLU A 1 97 ? -20.381 -10.376 14.391 1.00 94.94 97 GLU A CA 1
ATOM 713 C C . GLU A 1 97 ? -19.716 -8.989 14.370 1.00 94.94 97 GLU A C 1
ATOM 715 O O . GLU A 1 97 ? -20.124 -8.117 13.599 1.00 94.94 97 GLU A O 1
ATOM 720 N N . GLN A 1 98 ? -18.685 -8.748 15.192 1.00 94.69 98 GLN A N 1
ATOM 721 C CA . GLN A 1 98 ? -18.073 -7.420 15.310 1.00 94.69 98 GLN A CA 1
ATOM 722 C C . GLN A 1 98 ? -17.508 -6.929 13.972 1.00 94.69 98 GLN A C 1
ATOM 724 O O . GLN A 1 98 ? -17.697 -5.769 13.609 1.00 94.69 98 GLN A O 1
ATOM 729 N N . LEU A 1 99 ? -16.851 -7.813 13.213 1.00 93.69 99 LEU A N 1
ATOM 730 C CA . LEU A 1 99 ? -16.302 -7.474 11.898 1.00 93.69 99 LEU A CA 1
ATOM 731 C C . LEU A 1 99 ? -17.411 -7.169 10.882 1.00 93.69 99 LEU A C 1
ATOM 733 O O . LEU A 1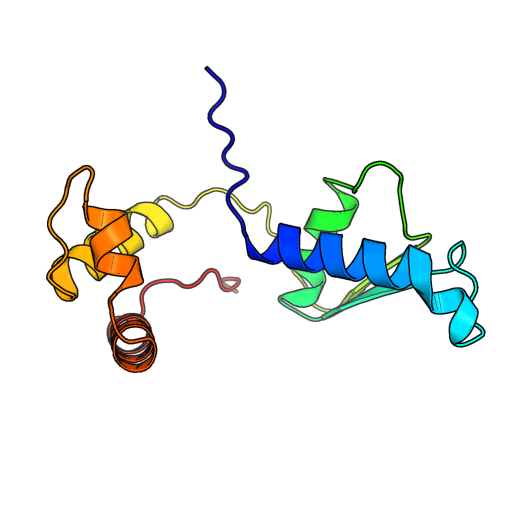 99 ? -17.298 -6.212 10.118 1.00 93.69 99 LEU A O 1
ATOM 737 N N . ALA A 1 100 ? -18.493 -7.952 10.887 1.00 96.25 100 ALA A N 1
ATOM 738 C CA . ALA A 1 100 ? -19.639 -7.730 10.009 1.00 96.25 100 ALA A CA 1
ATOM 739 C C . ALA A 1 100 ? -20.336 -6.395 10.316 1.00 96.25 100 ALA A C 1
ATOM 741 O O . ALA A 1 100 ? -20.693 -5.665 9.392 1.00 96.25 100 ALA A O 1
ATOM 742 N N . CYS A 1 101 ? -20.463 -6.042 11.598 1.00 96.88 101 CYS A N 1
ATOM 743 C CA . CYS A 1 101 ? -20.936 -4.728 12.026 1.00 96.88 101 CYS A CA 1
ATOM 744 C C . CYS A 1 101 ? -20.017 -3.607 11.522 1.00 96.88 101 CYS A C 1
ATOM 746 O O . CYS A 1 101 ? -20.485 -2.677 10.867 1.00 96.88 101 CYS A O 1
ATOM 748 N N . MET A 1 102 ? -18.705 -3.729 11.746 1.00 96.31 102 MET A N 1
ATOM 749 C CA . MET A 1 102 ? -17.723 -2.718 11.339 1.00 96.31 102 MET A CA 1
ATOM 750 C C . MET A 1 102 ? -17.712 -2.482 9.824 1.00 96.31 102 MET A C 1
ATOM 752 O O . MET A 1 102 ? -17.587 -1.341 9.390 1.00 96.31 102 MET A O 1
ATOM 756 N N . ARG A 1 103 ? -17.922 -3.527 9.011 1.00 96.06 103 ARG A N 1
ATOM 757 C CA . ARG A 1 103 ? -18.046 -3.421 7.544 1.00 96.06 103 ARG A CA 1
ATOM 758 C C . ARG A 1 103 ? -19.277 -2.636 7.073 1.00 96.06 103 ARG A C 1
ATOM 760 O O . ARG A 1 103 ? -19.297 -2.194 5.931 1.00 96.06 103 ARG A O 1
ATOM 767 N N . ARG A 1 104 ? -20.300 -2.479 7.919 1.00 97.00 104 ARG A N 1
ATOM 768 C CA . ARG A 1 104 ? -21.522 -1.711 7.613 1.00 97.00 104 ARG A CA 1
ATOM 769 C C . ARG A 1 104 ? -21.457 -0.261 8.091 1.00 97.00 104 ARG A C 1
ATOM 771 O O . ARG A 1 104 ? -22.348 0.514 7.751 1.00 97.00 104 ARG A O 1
ATOM 778 N N . VAL A 1 105 ? -20.442 0.113 8.872 1.00 97.00 105 VAL A N 1
ATOM 779 C CA . VAL A 1 105 ? -20.261 1.501 9.310 1.00 97.00 105 VAL A CA 1
ATOM 780 C C . VAL A 1 105 ? -19.965 2.373 8.082 1.00 97.00 105 VAL A C 1
ATOM 782 O O . VAL A 1 105 ? -19.050 2.049 7.323 1.00 97.00 105 VAL A O 1
ATOM 785 N N . PRO A 1 106 ? -20.682 3.494 7.879 1.00 97.38 106 PRO A N 1
ATOM 786 C CA . PRO A 1 106 ? -20.381 4.425 6.799 1.00 97.38 106 PRO A CA 1
ATOM 787 C C . PRO A 1 106 ? -18.928 4.910 6.850 1.00 97.38 106 PRO A C 1
ATOM 789 O O . PRO A 1 106 ? -18.445 5.343 7.899 1.00 97.38 106 PRO A O 1
ATOM 792 N N . THR A 1 107 ? -18.239 4.908 5.707 1.00 93.88 107 THR A N 1
ATOM 793 C CA . THR A 1 107 ? -16.811 5.260 5.623 1.00 93.88 107 THR A CA 1
ATOM 794 C C . THR A 1 107 ? -16.504 6.638 6.209 1.00 93.88 107 THR A C 1
ATOM 796 O O . THR A 1 107 ? -15.515 6.785 6.923 1.00 93.88 107 THR A O 1
ATOM 799 N N . ALA A 1 108 ? -17.367 7.632 5.971 1.00 95.69 108 ALA A N 1
ATOM 800 C CA . ALA A 1 108 ? -17.213 8.972 6.539 1.00 95.69 108 ALA A CA 1
ATOM 801 C C . ALA A 1 108 ? -17.241 8.947 8.077 1.00 95.69 108 ALA A C 1
ATOM 803 O O . ALA A 1 108 ? -16.369 9.516 8.723 1.00 95.69 108 ALA A O 1
ATOM 804 N N . GLN A 1 109 ? -18.178 8.200 8.669 1.00 95.38 109 GLN A N 1
ATOM 805 C CA . GLN A 1 109 ? -18.287 8.071 10.121 1.00 95.38 109 GLN A CA 1
ATOM 806 C C . GLN A 1 109 ? -17.076 7.346 10.721 1.00 95.38 109 GLN A C 1
ATOM 808 O O . GLN A 1 109 ? -16.559 7.765 11.759 1.00 95.38 109 GLN A O 1
ATOM 813 N N . LEU A 1 110 ? -16.607 6.279 10.065 1.00 93.44 110 LEU A N 1
ATOM 814 C CA . LEU A 1 110 ? -15.415 5.542 10.483 1.00 93.44 110 LEU A CA 1
ATOM 815 C C . LEU A 1 110 ? -14.166 6.436 10.438 1.00 93.44 110 LEU A C 1
ATOM 817 O O . LEU A 1 110 ? -13.433 6.505 11.426 1.00 93.44 110 LEU A O 1
ATOM 821 N N . LYS A 1 111 ? -13.957 7.157 9.329 1.00 91.69 111 LYS A N 1
ATOM 822 C CA . LYS A 1 111 ? -12.847 8.106 9.156 1.00 91.69 111 LYS A CA 1
ATOM 823 C C . LYS A 1 111 ? -12.884 9.196 10.227 1.00 91.69 111 LYS A C 1
ATOM 825 O O . LYS A 1 111 ? -11.910 9.364 10.959 1.00 91.69 111 LYS A O 1
ATOM 830 N N . ASP A 1 112 ? -14.025 9.863 10.381 1.00 94.31 112 ASP A N 1
ATOM 831 C CA . ASP A 1 112 ? -14.199 10.941 11.354 1.00 94.31 112 ASP A CA 1
ATOM 832 C C . ASP A 1 112 ? -13.967 10.462 12.789 1.00 94.31 112 ASP A C 1
ATOM 834 O O . ASP A 1 112 ? -13.474 11.210 13.636 1.00 94.31 112 ASP A O 1
ATOM 838 N N . TYR A 1 113 ? -14.359 9.226 13.109 1.00 94.06 113 TYR A N 1
ATOM 839 C CA . TYR A 1 113 ? -14.115 8.653 14.428 1.00 94.06 113 TYR A CA 1
ATOM 840 C C . TYR A 1 113 ? -12.620 8.409 14.661 1.00 94.06 113 TYR A C 1
ATOM 842 O O . TYR A 1 113 ? -12.093 8.829 15.695 1.00 94.06 113 TYR A O 1
ATOM 850 N N . VAL A 1 114 ? -11.938 7.762 13.709 1.00 90.19 114 VAL A N 1
ATOM 851 C CA . VAL A 1 114 ? -10.501 7.452 13.783 1.00 90.19 114 VAL A CA 1
ATOM 852 C C . VAL A 1 114 ? -9.672 8.726 13.952 1.00 90.19 114 VAL A C 1
ATOM 854 O O . VAL A 1 114 ? -8.833 8.792 14.854 1.00 90.19 114 VAL A O 1
ATOM 857 N N . GLU A 1 115 ? -9.952 9.753 13.148 1.00 88.94 115 GLU A N 1
ATOM 858 C CA . GLU A 1 115 ? -9.221 11.023 13.159 1.00 88.94 115 GLU A CA 1
ATOM 859 C C . GLU A 1 115 ? -9.450 11.811 14.452 1.00 88.94 115 GLU A C 1
ATOM 861 O O . GLU A 1 115 ? -8.485 12.194 15.121 1.00 88.94 115 GLU A O 1
ATOM 866 N N . ARG A 1 116 ? -10.713 11.995 14.871 1.00 91.81 116 ARG A N 1
ATOM 867 C CA . ARG A 1 116 ? -11.040 12.746 16.100 1.00 91.81 116 ARG A CA 1
ATOM 868 C C . ARG A 1 116 ? -10.420 12.134 17.349 1.00 91.81 116 ARG A C 1
ATOM 870 O O . ARG A 1 116 ? -10.005 12.856 18.251 1.00 91.81 116 ARG A O 1
ATOM 877 N N . HIS A 1 117 ? -10.338 10.808 17.401 1.00 88.00 117 HIS A N 1
ATOM 878 C CA . HIS A 1 117 ? -9.799 10.098 18.558 1.00 88.00 117 HIS A CA 1
ATOM 879 C C . HIS A 1 117 ? -8.300 9.820 18.454 1.00 88.00 117 HIS A C 1
ATOM 881 O O . HIS A 1 117 ? -7.769 9.136 19.336 1.00 88.00 117 HIS A O 1
ATOM 887 N N . LYS A 1 118 ? -7.638 10.335 17.403 1.00 84.62 118 LYS A N 1
ATOM 888 C CA . LYS A 1 118 ? -6.220 10.117 17.092 1.00 84.62 118 LYS A CA 1
ATOM 889 C C . LYS A 1 118 ? -5.838 8.648 17.252 1.00 84.62 118 LYS A C 1
ATOM 891 O O . LYS A 1 118 ? -4.802 8.328 17.838 1.00 84.62 118 LYS A O 1
ATOM 896 N N . LEU A 1 119 ? -6.724 7.749 16.813 1.00 81.50 119 LEU A N 1
ATOM 897 C CA . LEU A 1 119 ? -6.404 6.332 16.857 1.00 81.50 119 LEU A CA 1
ATOM 898 C C . LEU A 1 119 ? -5.208 6.140 15.932 1.00 81.50 119 LEU A C 1
ATOM 900 O O . LEU A 1 119 ? -5.282 6.599 14.793 1.00 81.50 119 LEU A O 1
ATOM 904 N N . PRO A 1 120 ? -4.109 5.526 16.398 1.00 66.44 120 PRO A N 1
ATOM 905 C CA . PRO A 1 120 ? -2.943 5.342 15.557 1.00 66.44 120 PRO A CA 1
ATOM 906 C C . PRO A 1 120 ? -3.329 4.522 14.323 1.00 66.44 120 PRO A C 1
ATOM 908 O O . PRO A 1 120 ? -3.469 3.301 14.390 1.00 66.44 120 PRO A O 1
ATOM 911 N N . SER A 1 121 ? -3.499 5.205 13.194 1.00 57.34 121 SER A N 1
ATOM 912 C CA . SER A 1 121 ? -3.215 4.657 11.880 1.00 57.34 121 SER A CA 1
ATOM 913 C C . SER A 1 121 ? -1.694 4.617 11.807 1.00 57.34 121 SER A C 1
ATOM 915 O O . SER A 1 121 ? -1.040 5.595 12.157 1.00 57.34 121 SER A O 1
ATOM 917 N N . ARG A 1 122 ? -1.100 3.456 11.514 1.00 53.62 122 ARG A N 1
ATOM 918 C CA . ARG A 1 122 ? 0.363 3.292 11.559 1.00 53.62 122 ARG A CA 1
ATOM 919 C C . ARG A 1 122 ? 1.036 4.384 10.711 1.00 53.62 122 ARG A C 1
ATOM 921 O O . ARG A 1 122 ? 1.019 4.299 9.489 1.00 53.62 122 ARG A O 1
ATOM 928 N N . GLY A 1 123 ? 1.602 5.382 11.378 1.00 40.47 123 GLY A N 1
ATOM 929 C CA . GLY A 1 123 ? 2.475 6.407 10.832 1.00 40.47 123 GLY A CA 1
ATOM 930 C C . GLY A 1 123 ? 3.755 6.387 11.652 1.00 40.47 123 GLY A C 1
ATOM 931 O O . GLY A 1 123 ? 3.699 6.223 12.876 1.00 40.47 123 GLY A O 1
ATOM 932 N N . CYS A 1 124 ? 4.895 6.464 10.968 1.00 37.62 124 CYS A N 1
ATOM 933 C CA . CYS A 1 124 ? 6.215 6.493 11.581 1.00 37.62 124 CYS A CA 1
ATOM 934 C C . CYS A 1 124 ? 6.237 7.566 12.677 1.00 37.62 124 CYS A C 1
ATOM 936 O O . CYS A 1 124 ? 5.994 8.741 12.406 1.00 37.62 124 CYS A O 1
ATOM 938 N N . ARG A 1 125 ? 6.482 7.155 13.925 1.00 34.06 125 ARG A N 1
ATOM 939 C CA . ARG A 1 125 ? 6.862 8.101 14.973 1.00 34.06 125 ARG A CA 1
ATOM 940 C C . ARG A 1 125 ? 8.318 8.468 14.706 1.00 34.06 125 ARG A C 1
ATOM 942 O O . ARG A 1 125 ? 9.164 7.579 14.728 1.00 34.06 125 ARG A O 1
ATOM 949 N N . SER A 1 126 ? 8.550 9.740 14.387 1.00 33.28 126 SER A N 1
ATOM 950 C CA . SER A 1 126 ? 9.863 10.386 14.474 1.00 33.28 126 SER A CA 1
ATOM 951 C C . SER A 1 126 ? 10.371 10.370 15.908 1.00 33.28 126 SER A C 1
ATOM 9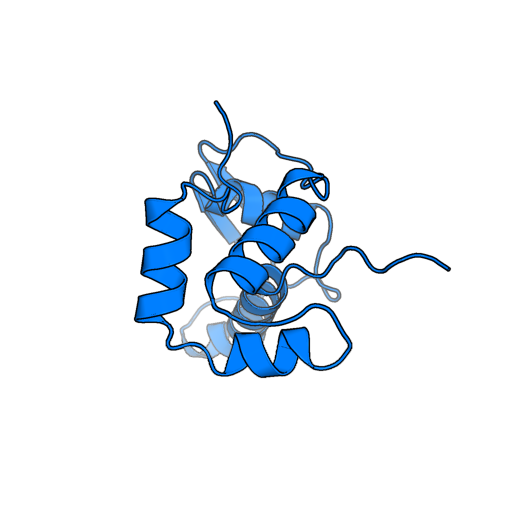53 O O . SER A 1 126 ? 9.521 10.645 16.791 1.00 33.28 126 SER A O 1
#

Radius of gyration: 17.95 Å; chains: 1; bounding box: 37×35×46 Å

Secondary structure (DSSP, 8-state):
--------HHHHHHHHHHHHHHHHGGGGT--GGG-EEEEETHHHHHHHHHHHS--SS---SEEEEES---------HHHHHHHHHHHHHTT--SSTTHHHHHHHS-HHHHHHHHHHTT---S----